Protein AF-A0A920GS06-F1 (afdb_monomer_lite)

Secondary structure (DSSP, 8-state):
--TT----EEEES-HHHHHHHHHH---SEEEEESSSSSS--GGGTTHHHHHHHHT-EEEEE-TTGGGGGGT-SEETTEEPP--

Structure (mmCIF, N/CA/C/O backbone):
data_AF-A0A920GS06-F1
#
_entry.id   AF-A0A920GS06-F1
#
loop_
_atom_site.group_PDB
_atom_site.id
_atom_site.type_symbol
_atom_site.label_atom_id
_atom_site.label_alt_id
_atom_site.label_comp_id
_atom_site.label_asym_id
_atom_site.label_entity_id
_atom_site.label_seq_id
_atom_site.pdbx_PDB_ins_code
_atom_site.Cartn_x
_atom_site.Cartn_y
_atom_site.Cartn_z
_atom_site.occupancy
_atom_site.B_iso_or_equiv
_atom_site.auth_seq_id
_atom_site.auth_comp_id
_atom_site.auth_asym_id
_atom_site.auth_a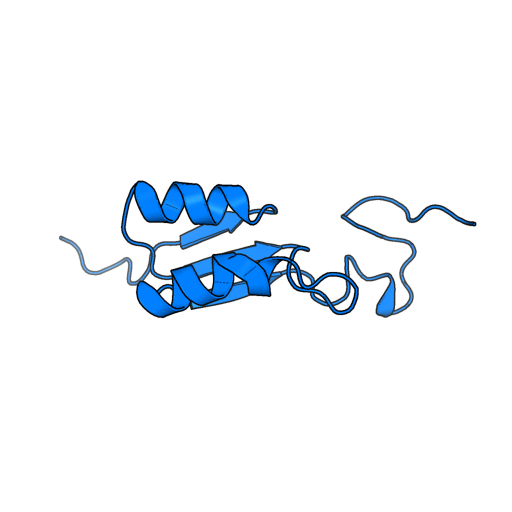tom_id
_atom_site.pdbx_PDB_model_num
ATOM 1 N N . MET A 1 1 ? -11.096 18.103 21.715 1.00 51.69 1 MET A N 1
ATOM 2 C CA . MET A 1 1 ? -10.121 17.984 20.609 1.00 51.69 1 MET A CA 1
ATOM 3 C C . MET A 1 1 ? -10.757 18.537 19.345 1.00 51.69 1 MET A C 1
ATOM 5 O O . MET A 1 1 ? -11.890 18.182 19.036 1.00 51.69 1 MET A O 1
ATOM 9 N N . THR A 1 2 ? -10.097 19.481 18.683 1.00 50.84 2 THR A N 1
ATOM 10 C CA . THR A 1 2 ? -10.589 20.157 17.477 1.00 50.84 2 THR A CA 1
ATOM 11 C C . THR A 1 2 ? -10.745 19.144 16.336 1.00 50.84 2 THR A C 1
ATOM 13 O O . THR A 1 2 ? -9.785 18.517 15.909 1.00 50.84 2 THR A O 1
ATOM 16 N N . LYS A 1 3 ? -11.979 18.956 15.848 1.00 69.81 3 LYS A N 1
ATOM 17 C CA . LYS A 1 3 ? -12.384 17.987 14.801 1.00 69.81 3 LYS A CA 1
ATOM 18 C C . LYS A 1 3 ? -11.850 18.316 13.384 1.00 69.81 3 LYS A C 1
ATOM 20 O O . LYS A 1 3 ? -12.556 18.049 12.408 1.00 69.81 3 LYS A O 1
ATOM 25 N N . ILE A 1 4 ? -10.669 18.923 13.258 1.00 93.56 4 ILE A N 1
ATOM 26 C CA . ILE A 1 4 ? -10.101 19.355 11.967 1.00 93.56 4 ILE A CA 1
ATOM 27 C C . ILE A 1 4 ? -9.522 18.156 11.209 1.00 93.56 4 ILE A C 1
ATOM 29 O O . ILE A 1 4 ? -9.828 17.967 10.036 1.00 93.56 4 ILE A O 1
ATOM 33 N N . VAL A 1 5 ? -8.746 17.308 11.885 1.00 92.94 5 VAL A N 1
ATOM 34 C CA . VAL A 1 5 ? -8.172 16.095 11.288 1.00 92.94 5 VAL A CA 1
ATOM 35 C C . VAL A 1 5 ? -9.172 14.944 11.415 1.00 92.94 5 VAL A C 1
ATOM 37 O O . VAL A 1 5 ? -9.732 14.728 12.491 1.00 92.94 5 VAL A O 1
ATOM 40 N N . LYS A 1 6 ? -9.438 14.245 10.303 1.00 94.06 6 LYS A N 1
ATOM 41 C CA . LYS A 1 6 ? -10.398 13.126 10.229 1.00 94.06 6 LYS A CA 1
ATOM 42 C C . LYS A 1 6 ? -9.751 11.748 10.179 1.00 94.06 6 LYS A C 1
ATOM 44 O O . LYS A 1 6 ? -10.437 10.785 10.488 1.00 94.06 6 LYS A O 1
ATOM 49 N N . ALA A 1 7 ? -8.489 11.680 9.771 1.00 95.75 7 ALA A N 1
ATOM 50 C CA . ALA A 1 7 ? -7.731 10.448 9.664 1.00 95.75 7 ALA A CA 1
ATOM 51 C C . ALA A 1 7 ? -6.233 10.746 9.782 1.00 95.75 7 ALA A C 1
ATOM 53 O O . ALA A 1 7 ? -5.778 11.815 9.360 1.00 95.75 7 ALA A O 1
ATOM 54 N N . ILE A 1 8 ? -5.483 9.802 10.337 1.00 96.25 8 ILE A N 1
ATOM 55 C CA . ILE A 1 8 ? -4.027 9.803 10.439 1.00 96.25 8 ILE A CA 1
ATOM 56 C C . ILE A 1 8 ? -3.506 8.490 9.852 1.00 96.25 8 ILE A C 1
ATOM 58 O O . ILE A 1 8 ? -4.065 7.412 10.060 1.00 96.25 8 ILE A O 1
ATOM 62 N N . GLY A 1 9 ? -2.414 8.592 9.104 1.00 97.31 9 GLY A N 1
ATOM 63 C CA . GLY A 1 9 ? -1.789 7.464 8.437 1.00 97.31 9 GLY A CA 1
ATOM 64 C C . GLY A 1 9 ? -0.305 7.682 8.198 1.00 97.31 9 GLY A C 1
ATOM 65 O O . GLY A 1 9 ? 0.226 8.758 8.477 1.00 97.31 9 GLY A O 1
ATOM 66 N N . LEU A 1 10 ? 0.348 6.661 7.648 1.00 97.12 10 LEU A N 1
ATOM 67 C CA . LEU A 1 10 ? 1.765 6.682 7.281 1.00 97.12 10 LEU A CA 1
ATOM 68 C C . LEU A 1 10 ? 1.968 6.180 5.851 1.00 97.12 10 LEU A C 1
ATOM 70 O O . LEU A 1 10 ? 1.257 5.291 5.385 1.00 97.12 10 LEU A O 1
ATOM 74 N N . GLY A 1 11 ? 2.930 6.779 5.150 1.00 97.81 11 GLY A N 1
ATOM 75 C CA . GLY A 1 11 ? 3.374 6.339 3.830 1.00 97.81 11 GLY A CA 1
ATOM 76 C C . GLY A 1 11 ? 4.758 5.714 3.922 1.00 97.81 11 GLY A C 1
ATOM 77 O O . GLY A 1 11 ? 5.679 6.384 4.382 1.00 97.81 11 GLY A O 1
ATOM 78 N N . VAL A 1 12 ? 4.894 4.450 3.516 1.00 97.31 12 VAL A N 1
ATOM 79 C CA . VAL A 1 12 ? 6.129 3.657 3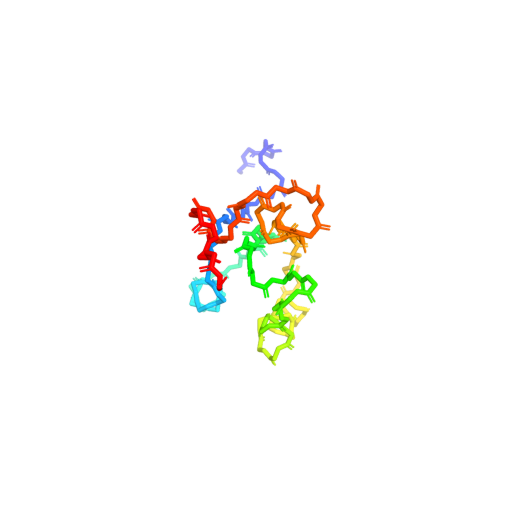.664 1.00 97.31 12 VAL A CA 1
ATOM 80 C C . VAL A 1 12 ? 6.352 2.703 2.493 1.00 97.31 12 VAL A C 1
ATOM 82 O O . VAL A 1 12 ? 5.471 2.503 1.652 1.00 97.31 12 VAL A O 1
ATOM 85 N N . ASN A 1 13 ? 7.535 2.090 2.455 1.00 96.69 13 ASN A N 1
ATOM 86 C CA . ASN A 1 13 ? 7.990 1.208 1.386 1.00 96.69 13 ASN A CA 1
ATOM 87 C C . ASN A 1 13 ? 8.194 -0.246 1.849 1.00 96.69 13 ASN A C 1
ATOM 89 O O . ASN A 1 13 ? 8.674 -1.080 1.081 1.00 96.69 13 ASN A O 1
ATOM 93 N N . GLU A 1 14 ? 7.837 -0.585 3.088 1.00 97.06 14 GLU A N 1
ATOM 94 C CA . GLU A 1 14 ? 8.099 -1.889 3.695 1.00 97.06 14 GLU A CA 1
ATOM 95 C C . GLU A 1 14 ? 6.890 -2.392 4.486 1.00 97.06 14 GLU A C 1
ATOM 97 O O . GLU A 1 14 ? 6.299 -1.654 5.273 1.00 97.06 14 GLU A O 1
ATOM 102 N N . ASN A 1 15 ? 6.568 -3.683 4.336 1.00 98.06 15 ASN A N 1
ATOM 103 C CA . ASN A 1 15 ? 5.484 -4.316 5.094 1.00 98.06 15 ASN A CA 1
ATOM 104 C C . ASN A 1 15 ? 5.755 -4.278 6.604 1.00 98.06 15 ASN A C 1
ATOM 106 O O . ASN A 1 15 ? 4.846 -3.998 7.382 1.00 98.06 15 ASN A O 1
ATOM 110 N N . GLN A 1 16 ? 7.011 -4.517 7.003 1.00 98.38 16 GLN A N 1
ATOM 111 C CA . GLN A 1 16 ? 7.399 -4.602 8.411 1.00 98.38 16 GLN A CA 1
ATOM 112 C C . GLN A 1 16 ? 7.139 -3.296 9.163 1.00 98.38 16 GLN A C 1
ATOM 114 O O . GLN A 1 16 ? 6.636 -3.330 10.276 1.00 98.38 16 GLN A O 1
ATOM 119 N N . VAL A 1 17 ? 7.384 -2.143 8.535 1.00 98.25 17 VAL A N 1
ATOM 120 C CA . VAL A 1 17 ? 7.147 -0.843 9.180 1.00 98.25 17 VAL A CA 1
ATOM 121 C C . VAL A 1 17 ? 5.661 -0.647 9.491 1.00 98.25 17 VAL A C 1
ATOM 123 O O . VAL A 1 17 ? 5.316 -0.138 10.554 1.00 98.25 17 VAL A O 1
ATOM 126 N N . CYS A 1 18 ? 4.767 -1.086 8.599 1.00 98.31 18 CYS A N 1
ATOM 127 C CA . CYS A 1 18 ? 3.331 -1.073 8.872 1.00 98.31 18 CYS A CA 1
ATOM 128 C C . CYS A 1 18 ? 2.955 -2.026 10.015 1.00 98.31 18 CYS A C 1
ATOM 130 O O . CYS A 1 18 ? 2.157 -1.651 10.869 1.00 98.31 18 CYS A O 1
ATOM 132 N N . LEU A 1 19 ? 3.516 -3.241 10.042 1.00 98.44 19 LEU A N 1
ATOM 133 C CA . LEU A 1 19 ? 3.271 -4.213 11.114 1.00 98.44 19 LEU A CA 1
ATOM 134 C C . LEU A 1 19 ? 3.723 -3.666 12.475 1.00 98.44 19 LEU A C 1
ATOM 136 O O . LEU A 1 19 ? 2.940 -3.670 13.420 1.00 98.44 19 LEU A O 1
ATOM 140 N N . ASP A 1 20 ? 4.926 -3.098 12.546 1.00 98.50 20 ASP A N 1
ATOM 141 C CA . ASP A 1 20 ? 5.457 -2.479 13.762 1.00 98.50 20 ASP A CA 1
ATOM 142 C C . ASP A 1 20 ? 4.579 -1.299 14.209 1.00 98.50 20 ASP A C 1
ATOM 144 O O . ASP A 1 20 ? 4.263 -1.149 15.390 1.00 98.50 20 ASP A O 1
ATOM 148 N N . ALA A 1 21 ? 4.114 -0.476 13.263 1.00 98.25 21 ALA A N 1
ATOM 149 C CA . ALA A 1 21 ? 3.221 0.641 13.555 1.00 98.25 21 ALA A CA 1
ATOM 150 C C . ALA A 1 21 ? 1.880 0.183 14.154 1.00 98.25 21 ALA A C 1
ATOM 152 O O . ALA A 1 21 ? 1.373 0.839 15.069 1.00 98.25 21 ALA A O 1
ATOM 153 N N . LEU A 1 22 ? 1.317 -0.936 13.682 1.00 98.12 22 LEU A N 1
ATOM 154 C CA . LEU A 1 22 ? 0.085 -1.514 14.232 1.00 98.12 22 LEU A CA 1
ATOM 155 C C . LEU A 1 22 ? 0.242 -1.979 15.689 1.00 98.12 22 LEU A C 1
ATOM 157 O O . LEU A 1 22 ? -0.748 -2.000 16.422 1.00 98.12 22 LEU A O 1
ATOM 161 N N . GLU A 1 23 ? 1.454 -2.321 16.127 1.00 97.94 23 GLU A N 1
ATOM 162 C CA . GLU A 1 23 ? 1.737 -2.652 17.530 1.00 97.94 23 GLU A CA 1
ATOM 163 C C . GLU A 1 23 ? 1.913 -1.408 18.413 1.00 97.94 23 GLU A C 1
ATOM 165 O O . GLU A 1 23 ? 1.669 -1.459 19.618 1.00 97.94 23 GLU A O 1
ATOM 170 N N . ILE A 1 24 ? 2.275 -0.266 17.823 1.00 97.69 24 ILE A N 1
ATOM 171 C CA . ILE A 1 24 ? 2.455 1.004 18.543 1.00 97.69 24 ILE A CA 1
ATOM 172 C C . ILE A 1 24 ? 1.117 1.724 18.762 1.00 97.69 24 ILE A C 1
ATOM 174 O O . ILE A 1 24 ? 0.941 2.411 19.771 1.00 97.69 24 ILE A O 1
ATOM 178 N N . GLY A 1 25 ? 0.162 1.594 17.837 1.00 95.75 25 GLY A N 1
ATOM 179 C CA . GLY A 1 25 ? -1.116 2.288 17.957 1.00 95.75 25 GLY A CA 1
ATOM 180 C C . GLY A 1 25 ? -2.128 2.003 16.853 1.00 95.75 25 GLY A C 1
ATOM 181 O O . GLY A 1 25 ? -1.971 1.102 16.031 1.00 95.75 25 GLY A O 1
ATOM 182 N N . SER A 1 26 ? -3.198 2.796 16.863 1.00 96.25 26 SER A N 1
ATOM 183 C CA . SER A 1 26 ? -4.282 2.722 15.882 1.00 96.25 26 SER A CA 1
ATOM 184 C C . SER A 1 26 ? -4.040 3.681 14.723 1.00 96.25 26 SER A C 1
ATOM 186 O O . SER A 1 26 ? -3.684 4.839 14.936 1.00 96.25 26 SER A O 1
ATOM 188 N N . TRP A 1 27 ? -4.304 3.208 13.508 1.00 98.06 27 TRP A N 1
ATOM 189 C CA . TRP A 1 27 ? -4.080 3.953 12.273 1.00 98.06 27 TRP A CA 1
ATOM 190 C C . TRP A 1 27 ? -5.276 3.806 11.342 1.00 98.06 27 TRP A C 1
ATOM 192 O O . TRP A 1 27 ? -5.804 2.704 11.186 1.00 98.06 27 TRP A O 1
ATOM 202 N N . ASP A 1 28 ? -5.674 4.895 10.690 1.00 98.31 28 ASP A N 1
ATOM 203 C CA . ASP A 1 28 ? -6.820 4.884 9.777 1.00 98.31 28 ASP A CA 1
ATOM 204 C C . ASP A 1 28 ? -6.437 4.321 8.400 1.00 98.31 28 ASP A C 1
ATOM 206 O O . ASP A 1 28 ? -7.217 3.620 7.745 1.00 98.31 28 ASP A O 1
ATOM 210 N N . VAL A 1 29 ? -5.220 4.629 7.941 1.00 98.56 29 VAL A N 1
ATOM 211 C CA . VAL A 1 29 ? -4.753 4.278 6.597 1.00 98.56 29 VAL A CA 1
ATOM 212 C C . VAL A 1 29 ? -3.236 4.154 6.520 1.00 98.56 29 VAL A C 1
ATOM 214 O O . VAL A 1 29 ? -2.514 4.965 7.096 1.00 98.56 29 VAL A O 1
ATOM 217 N N . PHE A 1 30 ? -2.745 3.199 5.733 1.00 98.69 30 PHE A N 1
ATOM 218 C CA . PHE A 1 30 ? -1.357 3.160 5.275 1.00 98.69 30 PHE A CA 1
ATOM 219 C C . PHE A 1 30 ? -1.280 3.348 3.764 1.00 98.69 30 PHE A C 1
ATOM 221 O O . PHE A 1 30 ? -2.034 2.732 3.015 1.00 98.69 30 PHE A O 1
ATOM 228 N N . LEU A 1 31 ? -0.337 4.164 3.300 1.00 98.50 31 LEU A N 1
ATOM 229 C CA . LEU A 1 31 ? 0.095 4.155 1.907 1.00 98.50 31 LEU A CA 1
ATOM 230 C C . LEU A 1 31 ? 1.303 3.227 1.805 1.00 98.50 31 LEU A C 1
ATOM 232 O O . LEU A 1 31 ? 2.387 3.557 2.280 1.00 98.50 31 LEU A O 1
ATOM 236 N N . LEU A 1 32 ? 1.106 2.069 1.180 1.00 98.12 32 LEU A N 1
ATOM 237 C CA . LEU A 1 32 ? 2.137 1.051 1.022 1.00 98.12 32 LEU A CA 1
ATOM 238 C C . LEU A 1 32 ? 2.676 1.077 -0.403 1.00 98.12 32 LEU A C 1
ATOM 240 O O . LEU A 1 32 ? 1.989 0.687 -1.348 1.00 98.12 32 LEU A O 1
ATOM 244 N N . ALA A 1 33 ? 3.909 1.536 -0.560 1.00 97.06 33 ALA A N 1
ATOM 245 C CA . ALA A 1 33 ? 4.522 1.732 -1.857 1.00 97.06 33 ALA A CA 1
ATOM 246 C C . ALA A 1 33 ? 5.420 0.550 -2.261 1.00 97.06 33 ALA A C 1
ATOM 248 O O . ALA A 1 33 ? 6.370 0.209 -1.562 1.00 97.06 33 ALA A O 1
ATOM 249 N N . GLY A 1 34 ? 5.136 -0.067 -3.411 1.00 95.19 34 GLY A N 1
ATOM 250 C CA . GLY A 1 34 ? 5.990 -1.102 -4.009 1.00 95.19 34 GLY A CA 1
ATOM 251 C C . GLY A 1 34 ? 5.890 -2.510 -3.405 1.00 95.19 34 GLY A C 1
ATOM 252 O O . GLY A 1 34 ? 6.547 -3.407 -3.914 1.00 95.19 34 GLY A O 1
ATOM 253 N N . ARG A 1 35 ? 5.063 -2.736 -2.371 1.00 96.69 35 ARG A N 1
ATOM 254 C CA . ARG A 1 35 ? 4.863 -4.069 -1.745 1.00 96.69 35 ARG A CA 1
ATOM 255 C C . ARG A 1 35 ? 3.541 -4.756 -2.083 1.00 96.69 35 ARG A C 1
ATOM 257 O O . ARG A 1 35 ? 3.276 -5.880 -1.662 1.00 96.69 35 ARG A O 1
ATOM 264 N N . TYR A 1 36 ? 2.712 -4.071 -2.864 1.00 97.38 36 TYR A N 1
ATOM 265 C CA . TYR A 1 36 ? 1.556 -4.656 -3.525 1.00 97.38 36 TYR A CA 1
ATOM 266 C C . TYR A 1 36 ? 1.465 -4.104 -4.948 1.00 97.38 36 TYR A C 1
ATOM 268 O O . TYR A 1 36 ? 0.870 -3.058 -5.219 1.00 97.38 36 TYR A O 1
ATOM 276 N N . THR A 1 37 ? 2.154 -4.786 -5.851 1.00 97.00 37 THR A N 1
ATOM 277 C CA . THR A 1 37 ? 2.249 -4.484 -7.278 1.00 97.00 37 THR A CA 1
ATOM 278 C C . THR A 1 37 ? 1.853 -5.719 -8.080 1.00 97.00 37 THR A C 1
ATOM 280 O O . THR A 1 37 ? 1.601 -6.783 -7.523 1.00 97.00 37 THR A O 1
ATOM 283 N N . LEU A 1 38 ? 1.797 -5.624 -9.407 1.00 96.62 38 LEU A N 1
ATOM 284 C CA . LEU A 1 38 ? 1.582 -6.818 -10.237 1.00 96.62 38 LEU A CA 1
ATOM 285 C C . LEU A 1 38 ? 2.778 -7.791 -10.229 1.00 96.62 38 LEU A C 1
ATOM 287 O O . LEU A 1 38 ? 2.602 -8.952 -10.583 1.00 96.62 38 LEU A O 1
ATOM 291 N N . LEU A 1 39 ? 3.972 -7.348 -9.818 1.00 95.38 39 LEU A N 1
ATOM 292 C CA . LEU A 1 39 ? 5.184 -8.181 -9.768 1.00 95.38 39 LEU A CA 1
ATOM 293 C C . LEU A 1 39 ? 5.549 -8.637 -8.348 1.00 95.38 39 LEU A C 1
ATOM 295 O O . LEU A 1 39 ? 6.402 -9.504 -8.197 1.00 95.38 39 LEU A O 1
ATOM 299 N N . GLU A 1 40 ? 4.918 -8.071 -7.320 1.00 95.25 40 GLU A N 1
ATOM 300 C CA . GLU A 1 40 ? 5.189 -8.381 -5.917 1.00 95.25 40 GLU A CA 1
ATOM 301 C C . GLU A 1 40 ? 3.899 -8.270 -5.090 1.00 95.25 40 GLU A C 1
ATOM 303 O O . GLU A 1 40 ? 3.279 -7.209 -5.073 1.00 95.25 40 GLU A O 1
ATOM 308 N N . GLN A 1 41 ? 3.498 -9.331 -4.381 1.00 97.44 41 GLN A N 1
ATOM 309 C CA . GLN A 1 41 ? 2.282 -9.349 -3.545 1.00 97.44 41 GLN A CA 1
ATOM 310 C C . GLN A 1 41 ? 2.541 -9.756 -2.086 1.00 97.44 41 GLN A C 1
ATOM 312 O O . GLN A 1 41 ? 1.641 -10.243 -1.408 1.00 97.44 41 GLN A O 1
ATOM 317 N N . THR A 1 42 ? 3.755 -9.519 -1.585 1.00 96.81 42 THR A N 1
ATOM 318 C CA . THR A 1 42 ? 4.193 -9.888 -0.222 1.00 96.81 42 THR A CA 1
ATOM 319 C C . THR A 1 42 ? 3.296 -9.318 0.885 1.00 96.81 42 THR A C 1
ATOM 321 O O . THR A 1 42 ? 3.183 -9.891 1.964 1.00 96.81 42 THR A O 1
ATOM 324 N N . ALA A 1 43 ? 2.609 -8.199 0.634 1.00 97.62 43 ALA A N 1
ATOM 325 C CA . ALA A 1 43 ? 1.675 -7.608 1.589 1.00 97.62 43 ALA A CA 1
ATOM 326 C C . ALA A 1 43 ? 0.442 -8.485 1.904 1.00 97.62 43 ALA A C 1
ATOM 328 O O . ALA A 1 43 ? -0.215 -8.253 2.922 1.00 97.62 43 ALA A O 1
ATOM 329 N N . LEU A 1 44 ? 0.116 -9.471 1.057 1.00 98.06 44 LEU A N 1
ATOM 330 C CA . LEU A 1 44 ? -1.020 -10.377 1.268 1.00 98.06 44 LEU A CA 1
ATOM 331 C C . LEU A 1 44 ? -0.801 -11.362 2.419 1.00 98.06 44 LEU A C 1
ATOM 333 O O . LEU A 1 44 ? -1.785 -11.793 3.019 1.00 98.06 44 LEU A O 1
ATOM 337 N N . ASP A 1 45 ? 0.452 -11.698 2.723 1.00 97.38 45 ASP A N 1
ATOM 338 C CA . ASP A 1 45 ? 0.780 -12.783 3.649 1.00 97.38 45 ASP A CA 1
ATOM 339 C C . ASP A 1 45 ? 0.409 -12.417 5.093 1.00 97.38 45 ASP A C 1
ATOM 341 O O . ASP A 1 45 ? -0.332 -13.138 5.763 1.00 97.38 45 ASP A O 1
ATOM 345 N N . GLU A 1 46 ? 0.871 -11.254 5.560 1.00 98.19 46 GLU A N 1
ATOM 346 C CA . GLU A 1 46 ? 0.703 -10.831 6.957 1.00 98.19 46 GLU A CA 1
ATOM 347 C C . GLU A 1 46 ? 0.040 -9.458 7.091 1.00 98.19 46 GLU A C 1
ATOM 349 O O . GLU A 1 46 ? -0.882 -9.280 7.895 1.00 98.19 46 GLU A O 1
ATOM 354 N N . LEU A 1 47 ? 0.464 -8.483 6.279 1.00 98.44 47 LEU A N 1
ATOM 355 C CA . LEU A 1 47 ? 0.060 -7.089 6.446 1.00 98.44 47 LEU A CA 1
ATOM 356 C C . LEU A 1 47 ? -1.435 -6.871 6.179 1.00 98.44 47 LEU A C 1
ATOM 358 O O . LEU A 1 47 ? -2.127 -6.290 7.012 1.00 98.44 47 LEU A O 1
ATOM 362 N N . PHE A 1 48 ? -1.963 -7.326 5.041 1.00 98.44 48 PHE A N 1
ATOM 363 C CA . PHE A 1 48 ? -3.375 -7.114 4.700 1.00 98.44 48 PHE A CA 1
ATOM 364 C C . PHE A 1 48 ? -4.323 -7.807 5.694 1.00 98.44 48 PHE A C 1
ATOM 366 O O . PHE A 1 48 ? -5.268 -7.153 6.152 1.00 98.44 48 PHE A O 1
ATOM 373 N N . PRO A 1 49 ? -4.074 -9.067 6.114 1.00 98.62 49 PRO A N 1
ATOM 374 C CA . PRO A 1 49 ? -4.818 -9.680 7.211 1.00 98.62 49 PRO A CA 1
ATOM 375 C C . PRO A 1 49 ? -4.759 -8.875 8.518 1.00 98.62 49 PRO A C 1
ATOM 377 O O . PRO A 1 49 ? -5.787 -8.719 9.180 1.00 98.62 49 PRO A O 1
ATOM 380 N N . ALA A 1 50 ? -3.592 -8.342 8.899 1.00 98.44 50 ALA A N 1
ATOM 381 C CA . ALA A 1 50 ? -3.439 -7.541 10.115 1.00 98.44 50 ALA A CA 1
ATOM 382 C C . ALA A 1 50 ? -4.212 -6.212 10.040 1.00 98.44 50 ALA A C 1
ATOM 384 O O . ALA A 1 50 ? -4.968 -5.882 10.957 1.00 98.44 50 ALA A O 1
ATOM 385 N N . CYS A 1 51 ? -4.094 -5.487 8.926 1.00 98.44 51 CYS A N 1
ATOM 386 C CA . CYS A 1 51 ? -4.838 -4.255 8.671 1.00 98.44 51 CYS A CA 1
ATOM 387 C C . CYS A 1 51 ? -6.352 -4.494 8.667 1.00 98.44 51 CYS A C 1
ATOM 389 O O . CYS A 1 51 ? -7.087 -3.751 9.314 1.00 98.44 51 CYS A O 1
ATOM 391 N N . SER A 1 52 ? -6.819 -5.572 8.027 1.00 98.38 52 SER A N 1
ATOM 392 C CA . SER A 1 52 ? -8.237 -5.947 8.015 1.00 98.38 52 SER A CA 1
ATOM 393 C C . SER A 1 52 ? -8.777 -6.201 9.426 1.00 98.38 52 SER A C 1
ATOM 395 O O . SER A 1 52 ? -9.831 -5.671 9.776 1.00 98.38 52 SER A O 1
ATOM 397 N N . LYS A 1 53 ? -8.031 -6.929 10.271 1.00 98.31 53 LYS A N 1
ATOM 398 C CA . LYS A 1 53 ? -8.404 -7.174 11.678 1.00 98.31 53 LYS A CA 1
ATOM 399 C C . LYS A 1 53 ? -8.476 -5.890 12.510 1.00 98.31 53 LYS A C 1
ATOM 401 O O . LYS A 1 53 ? -9.294 -5.813 13.422 1.00 98.31 53 LYS A O 1
ATOM 406 N N . ARG A 1 54 ? -7.623 -4.902 12.220 1.00 97.69 54 ARG A N 1
ATOM 407 C CA . ARG A 1 54 ? -7.540 -3.631 12.963 1.00 97.69 54 ARG A CA 1
ATOM 408 C C . ARG A 1 54 ? -8.395 -2.504 12.369 1.00 97.69 54 ARG A C 1
ATOM 410 O O . ARG A 1 54 ? -8.484 -1.441 12.972 1.00 97.69 54 ARG A O 1
ATOM 417 N N . GLY A 1 55 ? -9.043 -2.730 11.224 1.00 98.00 55 GLY A N 1
ATOM 418 C CA . GLY A 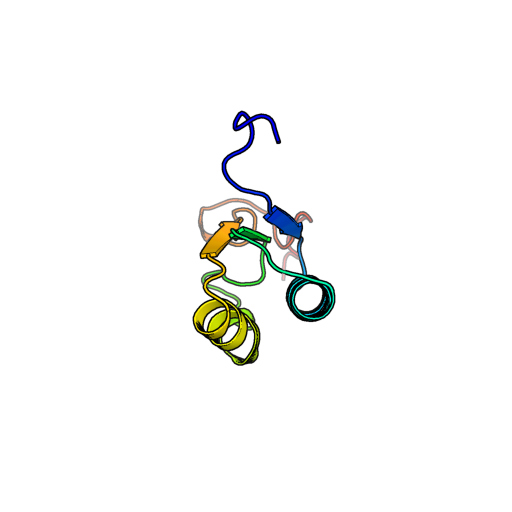1 55 ? -9.832 -1.710 10.529 1.00 98.00 55 GLY A CA 1
ATOM 419 C C . GLY A 1 55 ? -8.990 -0.623 9.849 1.00 98.00 55 GLY A C 1
ATOM 420 O O . GLY A 1 55 ? -9.514 0.441 9.535 1.00 98.00 55 GLY A O 1
ATOM 421 N N . THR A 1 56 ? -7.701 -0.879 9.614 1.00 98.56 56 THR A N 1
ATOM 422 C CA . THR A 1 56 ? -6.792 0.039 8.916 1.00 98.56 56 THR A CA 1
ATOM 423 C C . THR A 1 56 ? -6.900 -0.180 7.410 1.00 98.56 56 THR A C 1
ATOM 425 O O . THR A 1 56 ? -6.780 -1.305 6.924 1.00 98.56 56 THR A O 1
ATOM 428 N N . SER A 1 57 ? -7.119 0.888 6.648 1.00 98.50 57 SER A N 1
ATOM 429 C CA . SER A 1 57 ? -7.192 0.821 5.183 1.00 98.50 57 SER A CA 1
ATOM 430 C C . SER A 1 57 ? -5.804 0.858 4.524 1.00 98.50 57 SER A C 1
ATOM 432 O O . SER A 1 57 ? -4.839 1.336 5.11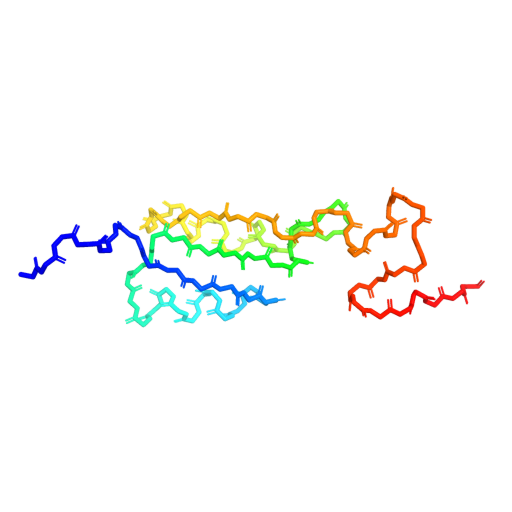6 1.00 98.50 57 SER A O 1
ATOM 434 N N . ILE A 1 58 ? -5.692 0.365 3.286 1.00 98.31 58 ILE A N 1
ATOM 435 C CA . ILE A 1 58 ? -4.449 0.404 2.500 1.00 98.31 58 ILE A CA 1
ATOM 436 C C . ILE A 1 58 ? -4.668 1.186 1.203 1.00 98.31 58 ILE A C 1
ATOM 438 O O . ILE A 1 58 ? -5.587 0.901 0.436 1.00 98.31 58 ILE A O 1
ATOM 442 N N . ILE A 1 59 ? -3.765 2.120 0.916 1.00 98.38 59 ILE A N 1
ATOM 443 C CA . ILE A 1 59 ? -3.575 2.729 -0.401 1.00 98.38 59 ILE A CA 1
ATOM 444 C C . ILE A 1 59 ? -2.375 2.043 -1.061 1.00 98.38 59 ILE A C 1
ATOM 446 O O . ILE A 1 59 ? -1.254 2.114 -0.558 1.00 98.38 59 ILE A O 1
ATOM 450 N N . CYS A 1 60 ? -2.600 1.397 -2.205 1.00 96.94 60 CYS A N 1
ATOM 451 C CA . CYS A 1 60 ? -1.543 0.726 -2.964 1.00 96.94 60 CYS A CA 1
ATOM 452 C C . CYS A 1 60 ? -0.729 1.752 -3.767 1.00 96.94 60 CYS A C 1
ATOM 454 O O . CYS A 1 60 ? -1.192 2.282 -4.780 1.00 96.94 60 CYS A O 1
ATOM 456 N N . GLY A 1 61 ? 0.488 2.045 -3.314 1.00 96.81 61 GLY A N 1
ATOM 457 C CA . GLY A 1 61 ? 1.407 2.973 -3.963 1.00 96.81 61 GLY A CA 1
ATOM 458 C C . GLY A 1 61 ? 2.238 2.292 -5.051 1.00 96.81 61 GLY A C 1
ATOM 459 O O . GLY A 1 61 ? 2.957 1.330 -4.795 1.00 96.81 61 GLY A O 1
ATOM 460 N N . GLY A 1 62 ? 2.187 2.820 -6.274 1.00 95.81 62 GLY A N 1
ATOM 461 C CA . GLY A 1 62 ? 3.005 2.329 -7.388 1.00 95.81 62 GLY A CA 1
ATOM 462 C C . GLY A 1 62 ? 2.694 0.890 -7.834 1.00 95.81 62 GLY A C 1
ATOM 463 O O . GLY A 1 62 ? 3.634 0.113 -7.990 1.00 95.81 62 GLY A O 1
ATOM 464 N N . PRO A 1 63 ? 1.425 0.529 -8.118 1.00 96.25 63 PRO A N 1
ATOM 465 C CA . PRO A 1 63 ? 1.039 -0.845 -8.470 1.00 96.25 63 PRO A CA 1
ATOM 466 C C . PRO A 1 63 ? 1.716 -1.392 -9.745 1.00 96.25 63 PRO A C 1
ATOM 468 O O . PRO A 1 63 ? 1.771 -2.603 -9.948 1.00 96.25 63 PRO A O 1
ATOM 471 N N . PHE A 1 64 ? 2.276 -0.515 -10.588 1.00 96.75 64 PHE A N 1
ATOM 472 C CA . PHE A 1 64 ? 3.044 -0.860 -11.795 1.00 96.75 64 PHE A CA 1
ATOM 473 C C . PHE A 1 64 ? 4.571 -0.874 -11.586 1.00 96.75 64 PHE A C 1
ATOM 475 O O . PHE A 1 64 ? 5.329 -0.691 -12.539 1.00 96.75 64 PHE A O 1
ATOM 482 N N . ASN A 1 65 ? 5.012 -1.019 -10.334 1.00 94.69 65 ASN A N 1
ATOM 483 C CA . ASN A 1 65 ? 6.402 -1.076 -9.880 1.00 94.69 65 ASN A CA 1
ATOM 484 C C . ASN A 1 65 ? 7.318 -0.004 -10.501 1.00 94.69 65 ASN A C 1
ATOM 486 O O . ASN A 1 65 ? 8.178 -0.285 -11.330 1.00 94.69 65 ASN A O 1
ATOM 490 N N . SER A 1 66 ? 7.069 1.261 -10.142 1.00 94.44 66 SER A N 1
ATOM 491 C CA . SER A 1 66 ? 7.765 2.458 -10.665 1.00 94.44 66 SER A CA 1
ATOM 492 C C . SER A 1 66 ? 7.620 2.714 -12.175 1.00 94.44 66 SER A C 1
ATOM 494 O O . SER A 1 66 ? 8.202 3.663 -12.702 1.00 94.44 66 SER A O 1
ATOM 496 N N . GLY A 1 67 ? 6.767 1.950 -12.856 1.00 95.25 67 GLY A N 1
ATOM 497 C CA . GLY A 1 67 ? 6.401 2.157 -14.251 1.00 95.25 67 GLY A CA 1
ATOM 498 C C . GLY A 1 67 ? 7.008 1.147 -15.221 1.00 95.25 67 GLY A C 1
ATOM 499 O O . GLY A 1 67 ? 6.743 1.259 -16.418 1.00 95.25 67 GLY A O 1
ATOM 500 N N . ILE A 1 68 ? 7.773 0.161 -14.732 1.00 95.06 68 ILE A N 1
ATOM 501 C CA . ILE A 1 68 ? 8.349 -0.905 -15.569 1.00 95.06 68 ILE A CA 1
ATOM 502 C C . ILE A 1 68 ? 7.283 -1.631 -16.398 1.00 95.06 68 ILE A C 1
ATOM 504 O O . ILE A 1 68 ? 7.500 -1.948 -17.562 1.00 95.06 68 ILE A O 1
ATOM 508 N N . LEU A 1 69 ? 6.089 -1.812 -15.831 1.00 95.25 69 LEU A N 1
ATOM 509 C CA . LEU A 1 69 ? 4.972 -2.498 -16.484 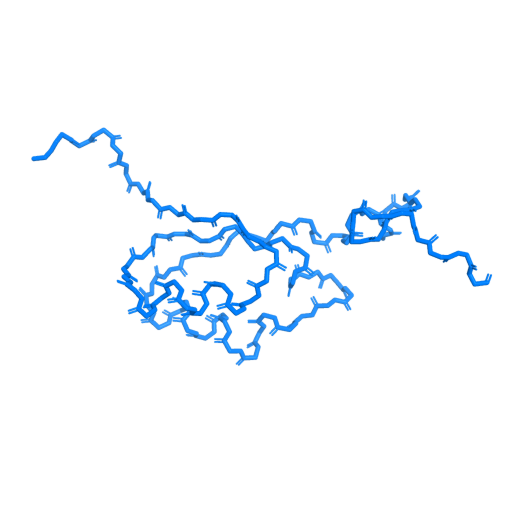1.00 95.25 69 LEU A CA 1
ATOM 510 C C . LEU A 1 69 ? 4.182 -1.625 -17.465 1.00 95.25 69 LEU A C 1
ATOM 512 O O . LEU A 1 69 ? 3.263 -2.113 -18.113 1.00 95.25 69 LEU A O 1
ATOM 516 N N . VAL A 1 70 ? 4.509 -0.336 -17.566 1.00 96.38 70 VAL A N 1
ATOM 517 C CA . VAL A 1 70 ? 3.825 0.631 -18.443 1.00 96.38 70 VAL A CA 1
ATOM 518 C C . VAL A 1 70 ? 4.817 1.381 -19.339 1.00 96.38 70 VAL A C 1
ATOM 520 O O . VAL A 1 70 ? 4.584 2.525 -19.722 1.00 96.38 70 VAL A O 1
ATOM 523 N N . GLY A 1 71 ? 5.942 0.738 -19.670 1.00 94.25 71 GLY A N 1
ATOM 524 C CA . GLY A 1 71 ? 6.899 1.227 -20.666 1.00 94.25 71 GLY A CA 1
ATOM 525 C C . GLY A 1 71 ? 7.980 2.181 -20.146 1.00 94.25 71 GLY A C 1
ATOM 526 O O . GLY A 1 71 ? 8.614 2.860 -20.951 1.00 94.25 71 GLY A O 1
ATOM 527 N N . ARG A 1 72 ? 8.215 2.260 -18.827 1.00 94.50 72 ARG A N 1
ATOM 528 C CA . ARG A 1 72 ? 9.354 3.008 -18.253 1.00 94.50 72 ARG A CA 1
ATOM 529 C C . ARG A 1 72 ? 10.532 2.084 -17.936 1.00 94.50 72 ARG A C 1
ATOM 531 O O . ARG A 1 72 ? 10.341 0.912 -17.661 1.00 94.50 72 ARG A O 1
ATOM 538 N N . GLU A 1 73 ? 11.748 2.626 -17.873 1.00 94.94 73 GLU A N 1
ATOM 539 C CA . GLU A 1 73 ? 12.960 1.876 -17.477 1.00 94.94 73 GLU A CA 1
ATOM 540 C C . GLU A 1 73 ? 13.210 1.886 -15.946 1.00 94.94 73 GLU A C 1
ATOM 542 O O . GLU A 1 73 ? 14.361 1.848 -15.514 1.00 94.94 73 GLU A O 1
ATOM 547 N N . MET A 1 74 ? 12.171 1.989 -15.106 1.00 94.81 74 MET A N 1
ATOM 548 C CA . MET A 1 74 ? 12.313 2.192 -13.651 1.00 94.81 74 MET A CA 1
ATOM 549 C C . MET A 1 74 ? 11.716 1.035 -12.839 1.00 94.81 74 MET A C 1
ATOM 551 O O . MET A 1 74 ? 10.549 0.713 -13.034 1.00 94.81 74 MET A O 1
ATOM 555 N N . TRP A 1 75 ? 12.481 0.485 -11.890 1.00 93.31 75 TRP A N 1
ATOM 556 C CA . TRP A 1 75 ? 12.120 -0.578 -10.939 1.00 93.31 75 TRP A CA 1
ATOM 557 C C . TRP A 1 75 ? 12.517 -0.163 -9.516 1.00 93.31 75 TRP A C 1
ATOM 559 O O . TRP A 1 75 ? 13.666 0.216 -9.297 1.00 93.31 75 TRP A O 1
ATOM 569 N N . ASN A 1 76 ? 11.597 -0.235 -8.546 1.00 92.31 76 ASN A N 1
ATOM 570 C CA . ASN A 1 76 ? 11.837 0.184 -7.153 1.00 92.31 76 ASN A CA 1
ATOM 571 C C . ASN A 1 76 ? 12.573 1.534 -7.050 1.00 92.31 76 ASN A C 1
ATOM 573 O O . ASN A 1 76 ? 13.559 1.673 -6.333 1.00 92.31 76 ASN A O 1
ATOM 577 N N . TYR A 1 77 ? 12.094 2.528 -7.804 1.00 91.56 77 TYR A N 1
ATOM 578 C CA . TYR A 1 77 ? 12.638 3.894 -7.871 1.00 91.56 77 TYR A CA 1
ATOM 579 C C . TYR A 1 77 ? 14.070 4.023 -8.416 1.00 91.56 77 TYR A C 1
ATOM 581 O O . TYR A 1 77 ? 14.599 5.131 -8.468 1.00 91.56 77 TYR A O 1
ATOM 589 N N . ALA A 1 78 ? 14.669 2.936 -8.900 1.00 94.19 78 ALA A N 1
ATOM 590 C CA . ALA A 1 78 ? 15.963 2.920 -9.570 1.00 94.19 78 ALA A CA 1
ATOM 591 C C . ALA A 1 78 ? 15.810 2.520 -11.042 1.00 94.19 78 ALA A C 1
ATOM 593 O O . ALA A 1 78 ? 14.766 2.026 -11.468 1.00 94.19 78 ALA A O 1
ATOM 594 N N . LYS A 1 79 ? 16.858 2.733 -11.841 1.00 94.94 79 LYS A N 1
ATOM 595 C CA . LYS A 1 79 ? 16.880 2.238 -13.218 1.00 94.94 79 LYS A CA 1
ATOM 596 C C . LYS A 1 79 ? 16.873 0.707 -13.199 1.00 94.94 79 LYS A C 1
ATOM 598 O O . LYS A 1 79 ? 17.683 0.103 -12.500 1.00 94.94 79 LYS A O 1
ATOM 603 N N . ALA A 1 80 ? 15.970 0.091 -13.955 1.00 91.62 80 ALA A N 1
ATOM 604 C CA . ALA A 1 80 ? 15.932 -1.357 -14.090 1.00 91.62 80 ALA A CA 1
ATOM 605 C C . ALA A 1 80 ? 17.231 -1.856 -14.742 1.00 91.62 80 ALA A C 1
ATOM 607 O O . ALA A 1 80 ? 17.737 -1.246 -15.691 1.00 91.62 80 ALA A O 1
ATOM 608 N N . LEU A 1 81 ? 17.774 -2.963 -14.229 1.00 83.81 81 LEU A N 1
ATOM 609 C CA . LEU A 1 81 ? 18.905 -3.631 -14.864 1.00 83.81 81 LEU A CA 1
ATOM 610 C C . LEU A 1 81 ? 18.470 -4.108 -16.252 1.00 83.81 81 LEU A C 1
ATOM 612 O O . LEU A 1 81 ? 17.420 -4.732 -16.401 1.00 83.81 81 LEU A O 1
ATOM 616 N N . LYS A 1 82 ? 19.279 -3.796 -17.265 1.00 73.50 82 LYS A N 1
ATOM 617 C CA . LYS A 1 82 ? 19.142 -4.415 -18.582 1.00 73.50 82 LYS A CA 1
ATOM 618 C C . LYS A 1 82 ? 19.782 -5.796 -18.462 1.00 73.50 82 LYS A C 1
ATOM 620 O O . LYS A 1 82 ? 20.976 -5.867 -18.179 1.00 73.50 82 LY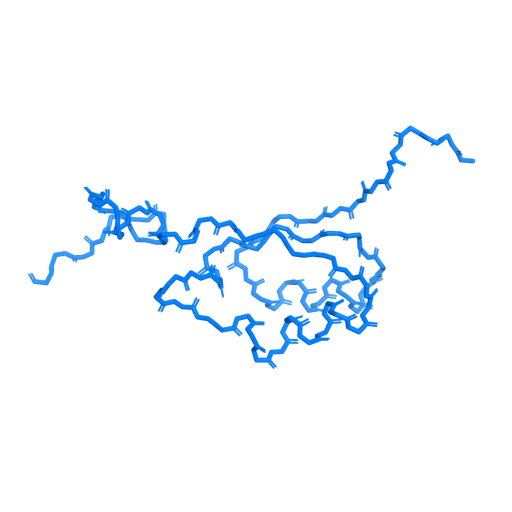S A O 1
ATOM 625 N N . LEU A 1 83 ? 18.959 -6.842 -18.552 1.00 59.69 83 LEU A N 1
ATOM 626 C CA . LEU A 1 83 ? 19.428 -8.220 -18.710 1.00 59.69 83 LEU A CA 1
ATOM 627 C C . LEU A 1 83 ? 20.158 -8.371 -20.048 1.00 59.69 83 LEU A C 1
ATOM 629 O O . LEU A 1 83 ? 19.738 -7.691 -21.015 1.00 59.69 83 LEU A O 1
#

Sequence (83 aa):
MTKIVKAIGLGVNENQVCLDALEIGSWDVFLLAGRYTLLEQTALDELFPACSKRGTSIICGGPFNSGILVGREMWNYAKALKL

Radius of gyration: 14.85 Å; chains: 1; bounding box: 32×33×41 Å

Foldseek 3Di:
DPPPDDFDEEEDADLVVQVVVLVVDAGAEYEHEQQAAPVHPVCVPPPVVSCVVRNYYYHYHPNVQQCPNPPDQDHVNHGNDDD

pLDDT: mean 94.39, std 9.01, range [50.84, 98.69]